Protein AF-A0A524FLG1-F1 (afdb_monomer_lite)

Radius of gyration: 17.22 Å; chains: 1; bounding box: 34×42×50 Å

Secondary structure (DSSP, 8-state):
--------HHHHHHHHHHHHH-TT-HHHHHHHHHHHHHH--EEEEE-TTT--EEEEESSS---TTHHHHHHHHHHHHT----EEEEEE-TTT--EEEEEEEE-TTTSSSEEEEEEEE---SSS----PPP-EEP--TTT------GGGS-HHHHHHHHHHHTT-HHHHHHHHHHHHTTSS--

Structure (mmCIF, N/CA/C/O backbone):
data_AF-A0A524FLG1-F1
#
_entry.id   AF-A0A524FLG1-F1
#
loop_
_atom_site.group_PDB
_atom_site.id
_atom_site.type_symbol
_atom_site.label_atom_id
_atom_site.label_alt_id
_atom_site.label_comp_id
_atom_site.label_asym_id
_atom_site.label_entity_id
_atom_site.label_seq_id
_atom_site.pdbx_PDB_ins_code
_atom_site.Cartn_x
_atom_site.Cartn_y
_atom_site.Cartn_z
_atom_site.occupancy
_atom_site.B_iso_or_equiv
_atom_site.auth_seq_id
_atom_site.auth_comp_id
_atom_site.auth_asym_id
_atom_site.auth_atom_id
_atom_site.pdbx_PDB_model_num
ATOM 1 N N . MET A 1 1 ? 17.303 -17.705 21.732 1.00 33.81 1 MET A N 1
ATOM 2 C CA . MET A 1 1 ? 16.965 -17.817 20.296 1.00 33.81 1 MET A CA 1
ATOM 3 C C . MET A 1 1 ? 15.452 -17.904 20.180 1.00 33.81 1 MET A C 1
ATOM 5 O O . MET A 1 1 ? 14.893 -18.941 20.501 1.00 33.81 1 MET A O 1
ATOM 9 N N . TRP A 1 2 ? 14.774 -16.808 19.840 1.00 35.16 2 TRP A N 1
ATOM 10 C CA . TRP A 1 2 ? 13.322 -16.822 19.649 1.00 35.16 2 TRP A CA 1
ATOM 11 C C . TRP A 1 2 ? 13.048 -17.358 18.246 1.00 35.16 2 TRP A C 1
ATOM 13 O O . TRP A 1 2 ? 13.397 -16.719 17.254 1.00 35.16 2 TRP A O 1
ATOM 23 N N . GLY A 1 3 ? 12.520 -18.580 18.163 1.00 37.06 3 GLY A N 1
ATOM 24 C CA . GLY A 1 3 ? 12.122 -19.178 16.895 1.00 37.06 3 GLY A CA 1
ATOM 25 C C . GLY A 1 3 ? 11.127 -18.258 16.196 1.00 37.06 3 GLY A C 1
ATOM 26 O O . GLY A 1 3 ? 10.153 -17.826 16.811 1.00 37.06 3 GLY A O 1
ATOM 27 N N . LYS A 1 4 ? 11.383 -17.941 14.922 1.00 42.09 4 LYS A N 1
ATOM 28 C CA . LYS A 1 4 ? 10.429 -17.253 14.048 1.00 42.09 4 LYS A CA 1
ATOM 29 C C . LYS A 1 4 ? 9.156 -18.100 13.995 1.00 42.09 4 LYS A C 1
ATOM 31 O O . LYS A 1 4 ? 9.077 -19.041 13.206 1.00 42.09 4 LYS A O 1
ATOM 36 N N . LYS A 1 5 ? 8.187 -17.817 14.870 1.00 46.94 5 LYS A N 1
ATOM 37 C CA . LYS A 1 5 ? 6.843 -18.388 14.786 1.00 46.94 5 LYS A CA 1
ATOM 38 C C . LYS A 1 5 ? 6.294 -17.909 13.448 1.00 46.94 5 LYS A C 1
ATOM 40 O O . LYS A 1 5 ? 6.032 -16.724 13.276 1.00 46.94 5 LYS A O 1
ATOM 45 N N . LYS A 1 6 ? 6.235 -18.816 12.474 1.00 55.03 6 LYS A N 1
ATOM 46 C CA . LYS A 1 6 ? 5.602 -18.567 11.182 1.00 55.03 6 LYS A CA 1
ATOM 47 C C . LYS A 1 6 ? 4.158 -18.191 11.502 1.00 55.03 6 LYS A C 1
ATOM 49 O O . LYS A 1 6 ? 3.434 -19.028 12.036 1.00 55.03 6 LYS A O 1
ATOM 54 N N . ILE A 1 7 ? 3.775 -16.939 11.268 1.00 62.88 7 ILE A N 1
ATOM 55 C CA . ILE A 1 7 ? 2.370 -16.546 11.335 1.00 62.88 7 ILE A CA 1
ATOM 56 C C . ILE A 1 7 ? 1.601 -17.481 10.390 1.00 62.88 7 ILE A C 1
ATOM 58 O O . ILE A 1 7 ? 1.980 -17.639 9.227 1.00 62.88 7 ILE A O 1
ATOM 62 N N . SER A 1 8 ? 0.600 -18.188 10.922 1.00 67.50 8 SER A N 1
ATOM 63 C CA . SER A 1 8 ? -0.254 -19.085 10.142 1.00 67.50 8 SER A CA 1
ATOM 64 C C . SER A 1 8 ? -1.305 -18.266 9.390 1.00 67.50 8 SER A C 1
ATOM 66 O O . SER A 1 8 ? -1.651 -17.155 9.796 1.00 67.50 8 SER A O 1
ATOM 68 N N . ASN A 1 9 ? -1.851 -18.826 8.306 1.00 76.94 9 ASN A N 1
ATOM 69 C CA . ASN A 1 9 ? -3.000 -18.233 7.610 1.00 76.94 9 ASN A CA 1
ATOM 70 C C . ASN A 1 9 ? -4.174 -17.949 8.573 1.00 76.94 9 ASN A C 1
ATOM 72 O O . ASN A 1 9 ? -4.907 -16.990 8.372 1.00 76.94 9 ASN A O 1
ATOM 76 N N . GLU A 1 10 ? -4.286 -18.700 9.674 1.00 80.88 10 GLU A N 1
ATOM 77 C CA . GLU A 1 10 ? -5.313 -18.506 10.707 1.00 80.88 10 GLU A CA 1
ATOM 78 C C . GLU A 1 10 ? -5.224 -17.138 11.400 1.00 80.88 10 GLU A C 1
ATOM 80 O O . GLU A 1 10 ? -6.251 -16.552 11.738 1.00 80.88 10 GLU A O 1
ATOM 85 N N . ALA A 1 11 ? -4.019 -16.595 11.605 1.00 83.31 11 ALA A N 1
ATOM 86 C CA . ALA A 1 11 ? -3.856 -15.269 12.203 1.00 83.31 11 ALA A CA 1
ATOM 87 C C . ALA A 1 11 ? -4.327 -14.166 11.246 1.00 83.31 11 ALA A C 1
ATOM 89 O O . ALA A 1 11 ? -5.021 -13.239 11.654 1.00 83.31 11 ALA A O 1
ATOM 90 N N . VAL A 1 12 ? -4.009 -14.303 9.956 1.00 88.00 12 VAL A N 1
ATOM 91 C CA . VAL A 1 12 ? -4.500 -13.403 8.904 1.00 88.00 12 VAL A CA 1
ATOM 92 C C . VAL A 1 12 ? -6.027 -13.453 8.826 1.00 88.00 12 VAL A C 1
ATOM 94 O O . VAL A 1 12 ? -6.675 -12.407 8.791 1.00 88.00 12 VAL A O 1
ATOM 97 N N . ASP A 1 13 ? -6.611 -14.649 8.866 1.00 88.19 13 ASP A N 1
ATOM 98 C CA . ASP A 1 13 ? -8.065 -14.823 8.849 1.00 88.19 13 ASP A CA 1
ATOM 99 C C . ASP A 1 13 ? -8.732 -14.256 10.109 1.00 88.19 13 ASP A C 1
ATOM 101 O O . ASP A 1 13 ? -9.811 -13.665 10.025 1.00 88.19 13 ASP A O 1
ATOM 105 N N . THR A 1 14 ? -8.063 -14.347 11.262 1.00 90.56 14 THR A N 1
ATOM 106 C CA . THR A 1 14 ? -8.522 -13.735 12.516 1.00 90.56 14 THR A CA 1
ATOM 107 C C . THR A 1 14 ? -8.576 -12.214 12.404 1.00 90.56 14 THR A C 1
ATOM 109 O O . THR A 1 14 ? -9.627 -11.632 12.669 1.00 90.56 14 THR A O 1
ATOM 112 N N . PHE A 1 15 ? -7.501 -11.561 11.949 1.00 92.31 15 PHE A N 1
ATOM 113 C CA . PHE A 1 15 ? -7.499 -10.101 11.792 1.00 92.31 15 PHE A CA 1
ATOM 114 C C . PHE A 1 15 ? -8.530 -9.638 10.759 1.00 92.31 15 PHE A C 1
ATOM 116 O O . PHE A 1 15 ? -9.234 -8.657 10.978 1.00 92.31 15 PHE A O 1
ATOM 123 N N . ARG A 1 16 ? -8.705 -10.379 9.658 1.00 89.19 16 ARG A N 1
ATOM 124 C CA . ARG A 1 16 ? -9.765 -10.091 8.677 1.00 89.19 16 ARG A CA 1
ATOM 125 C C . ARG A 1 16 ? -11.158 -10.186 9.284 1.00 89.19 16 ARG A C 1
ATOM 127 O O . ARG A 1 16 ? -12.011 -9.365 8.960 1.00 89.19 16 ARG A O 1
ATOM 134 N N . LYS A 1 17 ? -11.407 -11.191 10.126 1.00 89.38 17 LYS A N 1
ATOM 135 C CA . LYS A 1 17 ? -12.685 -11.336 10.826 1.00 89.38 17 LYS A CA 1
ATOM 136 C C . LYS A 1 17 ? -12.924 -10.154 11.765 1.00 89.38 17 LYS A C 1
ATOM 138 O O . LYS A 1 17 ? -13.994 -9.565 11.699 1.00 89.38 17 LYS A O 1
ATOM 143 N N . GLN A 1 18 ? -11.914 -9.758 12.538 1.00 91.06 18 GLN A N 1
ATOM 144 C CA . GLN A 1 18 ? -11.996 -8.597 13.428 1.00 91.06 18 GLN A CA 1
ATOM 145 C C . GLN A 1 18 ? -12.310 -7.304 12.665 1.00 91.06 18 GLN A C 1
ATOM 147 O O . GLN A 1 18 ? -13.202 -6.574 13.070 1.00 91.06 18 GLN A O 1
ATOM 152 N 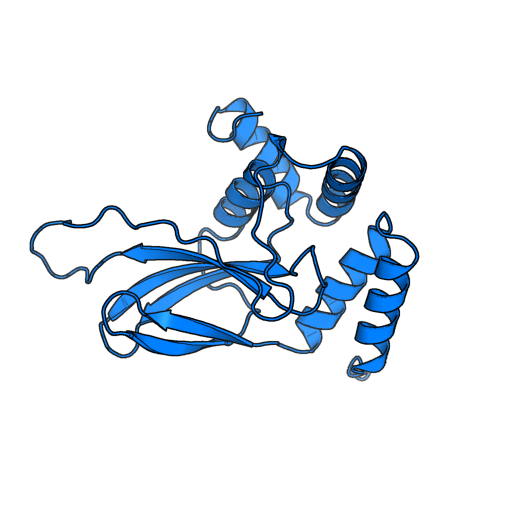N . ILE A 1 19 ? -11.663 -7.056 11.521 1.00 89.94 19 ILE A N 1
ATOM 153 C CA . ILE A 1 19 ? -11.942 -5.865 10.694 1.00 89.94 19 ILE A CA 1
ATOM 154 C C . ILE A 1 19 ? -13.356 -5.907 10.092 1.00 89.94 19 ILE A C 1
ATOM 156 O O . ILE A 1 19 ? -13.980 -4.871 9.903 1.00 89.94 19 ILE A O 1
ATOM 160 N N . LYS A 1 20 ? -13.886 -7.092 9.766 1.00 86.31 20 LYS A N 1
ATOM 161 C CA . LYS A 1 20 ? -15.273 -7.223 9.281 1.00 86.31 20 LYS A CA 1
ATOM 162 C C . LYS A 1 20 ? -16.305 -6.987 10.383 1.00 86.31 20 LYS A C 1
ATOM 164 O O . LYS A 1 20 ? -17.411 -6.556 10.082 1.00 86.31 20 LYS A O 1
ATOM 169 N N . GLU A 1 21 ? -15.968 -7.321 11.625 1.00 89.38 21 GLU A N 1
ATOM 170 C CA . GLU A 1 21 ? -16.819 -7.085 12.797 1.00 89.38 21 GLU A CA 1
ATOM 171 C C . GLU A 1 21 ? -16.741 -5.623 13.264 1.00 89.38 21 GLU A C 1
ATOM 173 O O . GLU A 1 21 ? -17.754 -5.058 13.669 1.00 89.38 21 GLU A O 1
ATOM 178 N N . ASP A 1 22 ? -15.567 -5.002 13.144 1.00 87.50 22 ASP A N 1
ATOM 179 C CA . ASP A 1 22 ? -15.316 -3.589 13.413 1.00 87.50 22 ASP A CA 1
ATOM 180 C C . ASP A 1 22 ? -14.453 -2.977 12.301 1.00 87.50 22 ASP A C 1
ATOM 182 O O . ASP A 1 22 ? -13.217 -2.998 12.334 1.00 87.50 22 ASP A O 1
ATOM 186 N N . GLU A 1 23 ? -15.123 -2.372 11.317 1.00 80.38 23 GLU A N 1
ATOM 187 C CA . GLU A 1 23 ? -14.464 -1.704 10.192 1.00 80.38 23 GLU A CA 1
ATOM 188 C C . GLU A 1 23 ? -13.601 -0.514 10.632 1.00 80.38 23 GLU A C 1
ATOM 190 O O . GLU A 1 23 ? -12.783 -0.036 9.848 1.00 80.38 23 GLU A O 1
ATOM 195 N N . THR A 1 24 ? -13.750 -0.018 11.861 1.00 81.62 24 THR A N 1
ATOM 196 C CA . THR A 1 24 ? -12.955 1.099 12.386 1.00 81.62 24 THR A CA 1
ATOM 197 C C . THR A 1 24 ? -11.695 0.648 13.121 1.00 81.62 24 THR A C 1
ATOM 199 O O . THR A 1 24 ? -10.877 1.489 13.479 1.00 81.62 24 THR A O 1
ATOM 202 N N . SER A 1 25 ? -11.480 -0.663 13.284 1.00 87.69 25 SER A N 1
ATOM 203 C CA . SER A 1 25 ? -10.337 -1.209 14.019 1.00 87.69 25 SER A CA 1
ATOM 204 C C . SER A 1 25 ? -8.999 -0.977 13.301 1.00 87.69 25 SER A C 1
ATOM 206 O O . SER A 1 25 ? -8.540 -1.793 12.493 1.00 87.69 25 SER A O 1
ATOM 208 N N . THR A 1 26 ? -8.339 0.135 13.630 1.00 90.62 26 THR A N 1
ATOM 209 C CA . THR A 1 26 ? -7.011 0.503 13.114 1.00 90.62 26 THR A CA 1
ATOM 210 C C . THR A 1 26 ? -5.944 -0.531 13.481 1.00 90.62 26 THR A C 1
ATOM 212 O O . THR A 1 26 ? -5.178 -0.961 12.617 1.00 90.62 26 THR A O 1
ATOM 215 N N . GLU A 1 27 ? -5.938 -1.002 14.731 1.00 91.00 27 GLU A N 1
ATOM 216 C CA . GLU A 1 27 ? -4.961 -1.986 15.215 1.00 91.00 27 GLU A CA 1
ATOM 217 C C . GLU A 1 27 ? -5.067 -3.312 14.448 1.00 91.00 27 GLU A C 1
ATOM 219 O O . GLU A 1 27 ? -4.060 -3.848 13.989 1.00 91.00 27 GLU A O 1
ATOM 224 N N . SER A 1 28 ? -6.283 -3.822 14.225 1.00 91.50 28 SER A N 1
ATOM 225 C CA . SER A 1 28 ? -6.478 -5.069 13.471 1.00 91.50 28 SER A CA 1
ATOM 226 C C . SER A 1 28 ? -5.982 -4.940 12.029 1.00 91.50 28 SER A C 1
ATOM 228 O O . SER A 1 28 ? -5.383 -5.872 11.490 1.00 91.50 28 SER A O 1
ATOM 230 N N . LEU A 1 29 ? -6.178 -3.774 11.402 1.00 91.12 29 LEU A N 1
ATOM 231 C CA . LEU A 1 29 ? -5.671 -3.494 10.059 1.00 91.12 29 LEU A CA 1
ATOM 232 C C . LEU A 1 29 ? -4.139 -3.398 10.026 1.00 91.12 29 LEU A C 1
ATOM 234 O O . LEU A 1 29 ? -3.515 -3.943 9.110 1.00 91.12 29 LEU A O 1
ATOM 238 N N . PHE A 1 30 ? -3.524 -2.759 11.023 1.00 92.31 30 PHE A N 1
ATOM 239 C CA . PHE A 1 30 ? -2.069 -2.706 11.167 1.00 92.31 30 PHE A CA 1
ATOM 240 C C . PHE A 1 30 ? -1.469 -4.109 11.352 1.00 92.31 30 PHE A C 1
ATOM 242 O O . PHE A 1 30 ? -0.547 -4.500 10.627 1.00 92.31 30 PHE A O 1
ATOM 249 N N . GLN A 1 31 ? -2.041 -4.911 12.253 1.00 92.12 31 GLN A N 1
ATOM 250 C CA . GLN A 1 31 ? -1.613 -6.290 12.486 1.00 92.12 31 GLN A CA 1
ATOM 251 C C . GLN A 1 31 ? -1.812 -7.169 11.250 1.00 92.12 31 GLN A C 1
ATOM 253 O O . GLN A 1 31 ? -0.937 -7.972 10.922 1.00 92.12 31 GLN A O 1
ATOM 258 N N . LEU A 1 32 ? -2.904 -6.979 10.503 1.00 91.94 32 LEU A N 1
ATOM 259 C CA . LEU A 1 32 ? -3.114 -7.662 9.231 1.00 91.94 32 LEU A CA 1
ATOM 260 C C . LEU A 1 32 ? -2.020 -7.312 8.216 1.00 91.94 32 LEU A C 1
ATOM 262 O O . LEU A 1 32 ? -1.433 -8.220 7.630 1.00 91.94 32 LEU A O 1
ATOM 266 N N . LYS A 1 33 ? -1.705 -6.025 8.022 1.00 89.94 33 LYS A N 1
ATOM 267 C CA . LYS A 1 33 ? -0.614 -5.592 7.130 1.00 89.94 33 LYS A CA 1
ATOM 268 C C . LYS A 1 33 ? 0.717 -6.229 7.549 1.00 89.94 33 LYS A C 1
ATOM 270 O O . LYS A 1 33 ? 1.388 -6.847 6.723 1.00 89.94 33 LYS A O 1
ATOM 275 N N . SER A 1 34 ? 1.043 -6.192 8.841 1.00 89.00 34 SER A N 1
ATOM 276 C CA . SER A 1 34 ? 2.242 -6.831 9.406 1.00 89.00 34 SER A CA 1
ATOM 277 C C . SER A 1 34 ? 2.278 -8.349 9.171 1.00 89.00 34 SER A C 1
ATOM 279 O O . SER A 1 34 ? 3.291 -8.899 8.732 1.00 89.00 34 SER A O 1
ATOM 281 N N . ALA A 1 35 ? 1.159 -9.046 9.380 1.00 89.81 35 ALA A N 1
ATOM 282 C CA . ALA A 1 35 ? 1.037 -10.476 9.117 1.00 89.81 35 ALA A CA 1
ATOM 283 C C . ALA A 1 35 ? 1.220 -10.799 7.625 1.00 89.81 35 ALA A C 1
ATOM 285 O O . ALA A 1 35 ? 1.960 -11.723 7.272 1.00 89.81 35 ALA A O 1
ATOM 286 N N . MET A 1 36 ? 0.622 -10.000 6.738 1.00 88.94 36 MET A N 1
ATOM 287 C CA . MET A 1 36 ? 0.777 -10.152 5.291 1.00 88.94 36 MET A CA 1
ATOM 288 C C . MET A 1 36 ? 2.231 -9.940 4.846 1.00 88.94 36 MET A C 1
ATOM 290 O O . MET A 1 36 ? 2.697 -10.682 3.984 1.00 88.94 36 MET A O 1
ATOM 294 N N . HIS A 1 37 ? 2.995 -9.026 5.460 1.00 87.69 37 HIS A N 1
ATOM 295 C CA . HIS A 1 37 ? 4.437 -8.903 5.188 1.00 87.69 37 HIS A CA 1
ATOM 296 C C . HIS A 1 37 ? 5.180 -10.222 5.435 1.00 87.69 37 HIS A C 1
ATOM 298 O O . HIS A 1 37 ? 6.041 -10.611 4.648 1.00 87.69 37 HIS A O 1
ATOM 304 N N . GLN A 1 38 ? 4.831 -10.948 6.499 1.00 86.25 38 GLN A N 1
ATOM 305 C CA . GLN A 1 38 ? 5.497 -12.208 6.839 1.00 86.25 38 GLN A CA 1
ATOM 306 C C . GLN A 1 38 ? 5.151 -13.348 5.875 1.00 86.25 38 GLN A C 1
ATOM 308 O O . GLN A 1 38 ? 5.978 -14.239 5.656 1.00 86.25 38 GLN A O 1
ATOM 313 N N . LEU A 1 39 ? 3.963 -13.307 5.264 1.00 85.62 39 LEU A N 1
ATOM 314 C CA . LEU A 1 39 ? 3.544 -14.273 4.246 1.00 85.62 39 LEU A CA 1
ATOM 315 C C . LEU A 1 39 ? 4.188 -14.032 2.870 1.00 85.62 39 LEU A C 1
ATOM 317 O O . LEU A 1 39 ? 4.103 -14.911 2.014 1.00 85.62 39 LEU A O 1
ATOM 321 N N . ASN A 1 40 ? 4.860 -12.892 2.658 1.00 83.56 40 ASN A N 1
ATOM 322 C CA . ASN A 1 40 ? 5.515 -12.513 1.397 1.00 83.56 40 ASN A CA 1
ATOM 323 C C . ASN A 1 40 ? 4.630 -12.730 0.147 1.00 83.56 40 ASN A C 1
ATOM 325 O O . ASN A 1 40 ? 5.022 -13.450 -0.779 1.00 83.56 40 ASN A O 1
ATOM 329 N N . PRO A 1 41 ? 3.426 -12.129 0.097 1.00 88.50 41 PRO A N 1
ATOM 330 C CA . PRO A 1 41 ? 2.524 -12.271 -1.034 1.00 88.50 41 PRO A CA 1
ATOM 331 C C . PRO A 1 41 ? 3.162 -11.735 -2.316 1.00 88.50 41 PRO A C 1
ATOM 333 O O . PRO A 1 41 ? 4.064 -10.895 -2.296 1.00 88.50 41 PRO A O 1
ATOM 336 N N . THR A 1 42 ? 2.656 -12.205 -3.455 1.00 88.81 42 THR A N 1
ATOM 337 C CA . THR A 1 42 ? 3.049 -11.702 -4.776 1.00 88.81 42 THR A CA 1
ATOM 338 C C . THR A 1 42 ? 1.859 -11.057 -5.462 1.00 88.81 42 THR A C 1
ATOM 340 O O . THR A 1 42 ? 0.730 -11.517 -5.313 1.00 88.81 42 THR A O 1
ATOM 343 N N . TYR A 1 43 ? 2.121 -10.014 -6.238 1.00 84.94 43 TYR A N 1
ATOM 344 C CA . TYR A 1 43 ? 1.153 -9.391 -7.128 1.00 84.94 43 TYR A CA 1
ATOM 345 C C . TYR A 1 43 ? 1.522 -9.707 -8.581 1.00 84.94 43 TYR A C 1
ATOM 347 O O . TYR A 1 43 ? 2.705 -9.757 -8.939 1.00 84.94 43 TYR A O 1
ATOM 355 N N . THR A 1 44 ? 0.511 -9.945 -9.417 1.00 84.75 44 THR A N 1
ATOM 356 C CA . THR A 1 44 ? 0.692 -10.207 -10.849 1.00 84.75 44 THR A CA 1
ATOM 357 C C . THR A 1 44 ? 0.330 -8.960 -11.637 1.00 84.75 44 THR A C 1
ATOM 359 O O . THR A 1 44 ? -0.768 -8.438 -11.513 1.00 84.75 44 THR A O 1
ATOM 362 N N . TRP A 1 45 ? 1.233 -8.514 -12.503 1.00 83.50 45 TRP A N 1
ATOM 363 C CA . TRP A 1 45 ? 1.004 -7.378 -13.385 1.00 83.50 45 TRP A CA 1
ATOM 364 C C . TRP A 1 45 ? 1.180 -7.765 -14.848 1.00 83.50 45 TRP A C 1
ATOM 366 O O . TRP A 1 45 ? 2.134 -8.463 -15.197 1.00 83.50 45 TRP A O 1
ATOM 376 N N . LYS A 1 46 ? 0.302 -7.257 -15.717 1.00 84.06 46 LYS A N 1
ATOM 377 C CA . LYS A 1 46 ? 0.404 -7.402 -17.171 1.00 84.06 46 LYS A CA 1
ATOM 378 C C . LYS A 1 46 ? 1.028 -6.157 -17.790 1.00 84.06 46 LYS A C 1
ATOM 380 O O . LYS A 1 46 ? 0.509 -5.060 -17.625 1.00 84.06 46 LYS A O 1
ATOM 385 N N . CYS A 1 47 ? 2.111 -6.337 -18.544 1.00 82.31 47 CYS A N 1
ATOM 386 C CA . CYS A 1 47 ? 2.814 -5.219 -19.154 1.00 82.31 47 CYS A CA 1
ATOM 387 C C . CYS A 1 47 ? 2.010 -4.506 -20.230 1.00 82.31 47 CYS A C 1
ATOM 389 O O . CYS A 1 47 ? 1.659 -5.117 -21.231 1.00 82.31 47 CYS A O 1
ATOM 391 N N . ASP A 1 48 ? 1.825 -3.198 -20.088 1.00 79.31 48 ASP A N 1
ATOM 392 C CA . ASP A 1 48 ? 1.086 -2.400 -21.069 1.00 79.31 48 ASP A CA 1
ATOM 393 C C . ASP A 1 48 ? 1.749 -2.371 -22.450 1.00 79.31 48 ASP A C 1
ATOM 395 O O . ASP A 1 48 ? 1.063 -2.376 -23.467 1.00 79.31 48 ASP A O 1
ATOM 399 N N . ASN A 1 49 ? 3.082 -2.431 -22.502 1.00 81.50 49 ASN A N 1
ATOM 400 C CA . ASN A 1 49 ? 3.816 -2.324 -23.763 1.00 81.50 49 ASN A CA 1
ATOM 401 C C . ASN A 1 49 ? 3.898 -3.646 -24.536 1.00 81.50 49 ASN A C 1
ATOM 403 O O . ASN A 1 49 ? 3.949 -3.639 -25.760 1.00 81.50 49 ASN A O 1
ATOM 407 N N . CYS A 1 50 ? 3.974 -4.789 -23.849 1.00 84.50 50 CYS A N 1
ATOM 408 C CA . CYS A 1 50 ? 4.202 -6.085 -24.507 1.00 84.50 50 CYS A CA 1
ATOM 409 C C . CYS A 1 50 ? 3.256 -7.201 -24.065 1.00 84.50 50 CYS A C 1
ATOM 411 O O . CYS A 1 50 ? 3.440 -8.356 -24.456 1.00 84.50 50 CYS A O 1
ATOM 413 N N . SER A 1 51 ? 2.261 -6.869 -23.241 1.00 86.50 51 SER A N 1
ATOM 414 C CA . SER A 1 51 ? 1.241 -7.768 -22.695 1.00 86.50 51 SER A CA 1
ATOM 415 C C . SER A 1 51 ? 1.758 -8.956 -21.879 1.00 86.50 51 SER A C 1
ATOM 417 O O . SER A 1 51 ? 0.970 -9.821 -21.505 1.00 86.50 51 SER A O 1
ATOM 419 N N . THR A 1 52 ? 3.053 -9.015 -21.560 1.00 88.94 52 THR A N 1
ATOM 420 C CA . THR A 1 52 ? 3.615 -10.091 -20.737 1.00 88.94 52 THR A CA 1
ATOM 421 C C . THR A 1 52 ? 3.274 -9.898 -19.268 1.00 88.94 52 THR A C 1
ATOM 423 O O . THR A 1 52 ? 3.556 -8.844 -18.695 1.00 88.94 52 THR A O 1
ATOM 426 N N . SER A 1 53 ? 2.706 -10.941 -18.665 1.00 89.81 53 SER A N 1
ATOM 427 C CA . SER A 1 53 ? 2.441 -11.004 -17.231 1.00 89.81 53 SER A CA 1
ATOM 428 C C . SER A 1 53 ? 3.702 -11.344 -16.446 1.00 89.81 53 SER A C 1
ATOM 430 O O . SER A 1 53 ? 4.489 -12.201 -16.849 1.00 89.81 53 SER A O 1
ATOM 432 N N . GLN A 1 54 ? 3.896 -10.673 -15.318 1.00 86.88 54 GLN A N 1
ATOM 433 C CA . GLN A 1 54 ? 5.028 -10.867 -14.420 1.00 86.88 54 GLN A CA 1
ATOM 434 C C . GLN A 1 54 ? 4.540 -10.835 -12.975 1.00 86.88 54 GLN A C 1
ATOM 436 O O . GLN A 1 54 ? 3.648 -10.058 -12.638 1.00 86.88 54 GLN A O 1
ATOM 441 N N . LYS A 1 55 ? 5.131 -11.684 -12.133 1.00 88.75 55 LYS A N 1
ATOM 442 C CA . LYS A 1 55 ? 4.873 -11.709 -10.694 1.00 88.75 55 LYS A CA 1
ATOM 443 C C . LYS A 1 55 ? 6.005 -11.020 -9.959 1.00 88.75 55 LYS A C 1
ATOM 445 O O . LYS A 1 55 ? 7.174 -11.297 -10.238 1.00 88.75 55 LYS A O 1
ATOM 450 N N . TYR A 1 56 ? 5.642 -10.176 -9.009 1.00 86.12 56 TYR A N 1
ATOM 451 C CA . TYR A 1 56 ? 6.578 -9.488 -8.136 1.00 86.12 56 TYR A CA 1
ATOM 452 C C . TYR A 1 56 ? 6.163 -9.717 -6.688 1.00 86.12 56 TYR A C 1
ATOM 454 O O . TYR A 1 56 ? 4.962 -9.748 -6.409 1.00 86.12 56 TYR A O 1
ATOM 462 N N . PRO A 1 57 ? 7.117 -9.891 -5.762 1.00 89.50 57 PRO A N 1
ATOM 463 C CA . PRO A 1 57 ? 6.771 -9.901 -4.354 1.00 89.50 57 PRO A CA 1
ATOM 464 C C . PRO A 1 57 ? 6.240 -8.517 -3.973 1.00 89.50 57 PRO A C 1
ATOM 466 O O . PRO A 1 57 ? 6.708 -7.501 -4.483 1.00 89.50 57 PRO A O 1
ATOM 469 N N . VAL A 1 58 ? 5.223 -8.460 -3.123 1.00 89.06 58 VAL A N 1
ATOM 470 C CA . VAL A 1 58 ? 4.668 -7.177 -2.672 1.00 89.06 58 VAL A CA 1
ATOM 471 C C . VAL A 1 58 ? 5.698 -6.466 -1.800 1.00 89.06 58 VAL A C 1
ATOM 473 O O . VAL A 1 58 ? 5.963 -5.285 -1.995 1.00 89.06 58 VAL A O 1
ATOM 476 N N . PHE A 1 59 ? 6.365 -7.221 -0.930 1.00 87.81 59 PHE A N 1
ATOM 477 C CA . PHE A 1 59 ? 7.440 -6.763 -0.052 1.00 87.81 59 PHE A CA 1
ATOM 478 C C . PHE A 1 59 ? 8.748 -7.442 -0.457 1.00 87.81 59 PHE A C 1
ATOM 480 O O . PHE A 1 59 ? 8.716 -8.638 -0.743 1.00 87.81 59 PHE A O 1
ATOM 487 N N . PRO A 1 60 ? 9.906 -6.761 -0.495 1.00 87.25 60 PRO A N 1
ATOM 488 C CA . PRO A 1 60 ? 10.199 -5.385 -0.083 1.00 87.25 60 PRO A CA 1
ATOM 489 C C . PRO A 1 60 ? 10.065 -4.356 -1.220 1.00 87.25 60 PRO A C 1
ATOM 491 O O . PRO A 1 60 ? 9.985 -4.714 -2.401 1.00 87.25 60 PRO A O 1
ATOM 494 N N . SER A 1 61 ? 10.097 -3.079 -0.842 1.00 88.69 61 SER A N 1
ATOM 495 C CA . SER A 1 61 ? 10.223 -1.944 -1.758 1.00 88.69 61 SER A CA 1
ATOM 496 C C . SER A 1 61 ? 11.596 -1.896 -2.434 1.00 88.69 61 SER A C 1
ATOM 498 O O . SER A 1 61 ? 12.588 -2.380 -1.891 1.00 88.69 61 SER A O 1
ATOM 500 N N . THR A 1 62 ? 11.650 -1.319 -3.635 1.00 87.81 62 THR A N 1
ATOM 501 C CA . THR A 1 62 ? 12.887 -1.208 -4.437 1.00 87.81 62 THR A CA 1
ATOM 502 C C . THR A 1 62 ? 13.184 0.214 -4.912 1.00 87.81 62 THR A C 1
ATOM 504 O O . THR A 1 62 ? 14.210 0.443 -5.549 1.00 87.81 62 THR A O 1
ATOM 507 N N . SER A 1 63 ? 12.302 1.173 -4.620 1.00 85.81 63 SER A N 1
ATOM 508 C CA . SER A 1 63 ? 12.468 2.569 -5.028 1.00 85.81 63 SER A CA 1
ATOM 509 C C . SER A 1 63 ? 13.363 3.329 -4.048 1.00 85.81 63 SER A C 1
ATOM 511 O O . SER A 1 63 ? 13.111 3.318 -2.846 1.00 85.81 63 SER A O 1
ATOM 513 N N . GLY A 1 64 ? 14.346 4.075 -4.562 1.00 85.75 64 GLY A N 1
ATOM 514 C CA . GLY A 1 64 ? 15.098 5.050 -3.756 1.00 85.75 64 GLY A CA 1
ATOM 515 C C . GLY A 1 64 ? 14.255 6.253 -3.303 1.00 85.75 64 GLY A C 1
ATOM 516 O O . GLY A 1 64 ? 14.686 7.020 -2.451 1.00 85.75 64 GLY A O 1
ATOM 517 N N . MET A 1 65 ? 13.047 6.400 -3.855 1.00 86.69 65 MET A N 1
ATOM 518 C CA . MET A 1 65 ? 12.073 7.450 -3.546 1.00 86.69 65 MET A CA 1
ATOM 519 C C . MET A 1 65 ? 10.842 6.883 -2.820 1.00 86.69 65 MET A C 1
ATOM 521 O O . MET A 1 65 ? 9.769 7.486 -2.858 1.00 86.69 65 MET A O 1
ATOM 525 N N . GLU A 1 66 ? 10.965 5.715 -2.177 1.00 91.00 66 GLU A N 1
ATOM 526 C CA . GLU A 1 66 ? 9.846 5.011 -1.541 1.00 91.00 66 GLU A CA 1
ATOM 527 C C . GLU A 1 66 ? 9.045 5.915 -0.601 1.00 91.00 66 GLU A C 1
ATOM 529 O O . GLU A 1 66 ? 7.836 6.034 -0.780 1.00 91.00 66 GLU A O 1
ATOM 534 N N . THR A 1 67 ? 9.694 6.568 0.367 1.00 91.38 67 THR A N 1
ATOM 535 C CA . THR A 1 67 ? 9.008 7.411 1.359 1.00 91.38 67 THR A CA 1
ATOM 536 C C . THR A 1 67 ? 8.234 8.544 0.694 1.00 91.38 67 THR A C 1
ATOM 538 O O . THR A 1 67 ? 7.100 8.820 1.075 1.00 91.38 67 THR A O 1
ATOM 541 N N . PHE A 1 68 ? 8.802 9.152 -0.352 1.00 91.94 68 PHE A N 1
ATOM 542 C CA . PHE A 1 68 ? 8.130 10.196 -1.121 1.00 91.94 68 PHE A CA 1
ATOM 543 C C . PHE A 1 68 ? 6.888 9.663 -1.839 1.00 91.94 68 PHE A C 1
ATOM 545 O O . PHE A 1 68 ? 5.811 10.240 -1.704 1.00 91.94 68 PHE A O 1
ATOM 552 N N . TYR A 1 69 ? 7.000 8.544 -2.560 1.00 91.19 69 TYR A N 1
ATOM 553 C CA . TYR A 1 69 ? 5.848 7.940 -3.234 1.00 91.19 69 TYR A CA 1
ATOM 554 C C . TYR A 1 69 ? 4.785 7.462 -2.245 1.00 91.19 69 TYR A C 1
ATOM 556 O O . TYR A 1 69 ? 3.597 7.653 -2.502 1.00 91.19 69 TYR A O 1
ATOM 564 N N . LYS A 1 70 ? 5.198 6.887 -1.108 1.00 93.06 70 LYS A N 1
ATOM 565 C CA . LYS A 1 70 ? 4.300 6.520 -0.013 1.00 93.06 70 LYS A CA 1
ATOM 566 C C . LYS A 1 70 ? 3.543 7.739 0.479 1.00 93.06 70 LYS A C 1
ATOM 568 O O . LYS A 1 70 ? 2.322 7.697 0.457 1.00 93.06 70 LYS A O 1
ATOM 573 N N . ALA A 1 71 ? 4.228 8.818 0.847 1.00 93.25 71 ALA A N 1
ATOM 574 C CA . ALA A 1 71 ? 3.594 10.035 1.345 1.00 93.25 71 ALA A CA 1
ATOM 575 C C . ALA A 1 71 ? 2.652 10.655 0.308 1.00 93.25 71 ALA A C 1
ATOM 577 O O . ALA A 1 71 ? 1.479 10.873 0.598 1.00 93.25 71 ALA A O 1
ATOM 578 N N . LEU A 1 72 ? 3.123 10.852 -0.925 1.00 91.88 72 LEU A N 1
ATOM 579 C CA . LEU A 1 72 ? 2.324 11.453 -1.990 1.00 91.88 72 LEU A CA 1
ATOM 580 C C . LEU A 1 72 ? 1.022 10.677 -2.230 1.00 91.88 72 LEU A C 1
ATOM 582 O O . LEU A 1 72 ? -0.056 11.268 -2.281 1.00 91.88 72 LEU A O 1
ATOM 586 N N . GLN A 1 73 ? 1.106 9.353 -2.357 1.00 91.06 73 GLN A N 1
ATOM 587 C CA . GLN A 1 73 ? -0.067 8.519 -2.621 1.00 91.06 73 GLN A CA 1
ATOM 588 C C . GLN A 1 73 ? -0.951 8.376 -1.382 1.00 91.06 73 GLN A C 1
ATOM 590 O O . GLN A 1 73 ? -2.165 8.515 -1.482 1.00 91.06 73 GLN A O 1
ATOM 595 N N . THR A 1 74 ? -0.352 8.182 -0.210 1.00 92.25 74 THR A N 1
ATOM 596 C CA . THR A 1 74 ? -1.085 8.039 1.052 1.00 92.25 74 THR A CA 1
ATOM 597 C C . THR A 1 74 ? -1.896 9.295 1.357 1.00 92.25 74 THR A C 1
ATOM 599 O O . THR A 1 74 ? -3.093 9.190 1.612 1.00 92.25 74 THR A O 1
ATOM 602 N N . GLY A 1 75 ? -1.304 10.484 1.208 1.00 91.06 75 GLY A N 1
ATOM 603 C CA . GLY A 1 75 ? -2.016 11.746 1.405 1.00 91.06 75 GLY A CA 1
ATOM 604 C C . GLY A 1 75 ? -3.068 12.044 0.331 1.00 91.06 75 GLY A C 1
ATOM 605 O O . GLY A 1 75 ? -4.134 12.555 0.659 1.00 91.06 75 GLY A O 1
ATOM 606 N N . THR A 1 76 ? -2.821 11.673 -0.931 1.00 90.75 76 THR A N 1
ATOM 607 C CA . THR A 1 76 ? -3.780 11.905 -2.033 1.00 90.75 76 THR A CA 1
ATOM 608 C C . THR A 1 76 ? -5.001 10.980 -1.956 1.00 90.75 76 THR A C 1
ATOM 610 O O . THR A 1 76 ? -6.130 11.391 -2.239 1.00 90.75 76 THR A O 1
ATOM 613 N N . TRP A 1 77 ? -4.791 9.713 -1.596 1.00 89.69 77 TRP A N 1
ATOM 614 C CA . TRP A 1 77 ? -5.826 8.676 -1.650 1.00 89.69 77 TRP A CA 1
ATOM 615 C C . TRP A 1 77 ? -6.414 8.328 -0.286 1.00 89.69 77 TRP A C 1
ATOM 617 O O . TRP A 1 77 ? -7.442 7.664 -0.229 1.00 89.69 77 TRP A O 1
ATOM 627 N N . GLY A 1 78 ? -5.810 8.768 0.819 1.00 88.75 78 GLY A N 1
ATOM 628 C CA . GLY A 1 78 ? -6.255 8.359 2.149 1.00 88.75 78 GLY A CA 1
ATOM 629 C C . GLY A 1 78 ? -6.106 6.847 2.355 1.00 88.75 78 GLY A C 1
ATOM 630 O O . GLY A 1 78 ? -7.001 6.213 2.908 1.00 88.75 78 GLY A O 1
ATOM 631 N N . GLU A 1 79 ? -5.031 6.253 1.827 1.00 87.81 79 GLU A N 1
ATOM 632 C CA . GLU A 1 79 ? -4.715 4.820 1.913 1.00 87.81 79 GLU A CA 1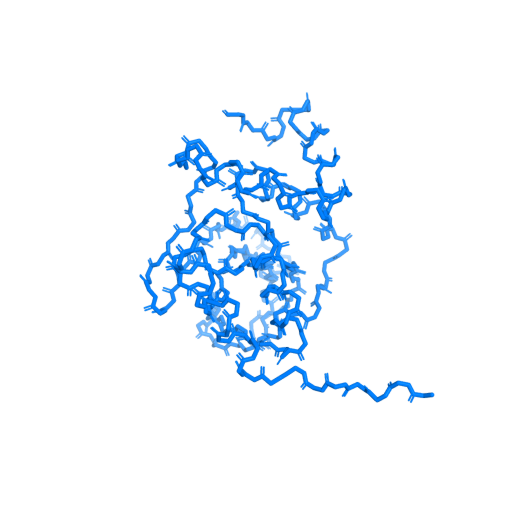
ATOM 633 C C . GLU A 1 79 ? -3.243 4.655 2.270 1.00 87.81 79 GLU A C 1
ATOM 635 O O . GLU A 1 79 ? -2.381 5.093 1.513 1.00 87.81 79 GLU A O 1
ATOM 640 N N . VAL A 1 80 ? -2.928 4.006 3.391 1.00 89.56 80 VAL A N 1
ATOM 641 C CA . VAL A 1 80 ? -1.525 3.792 3.769 1.00 89.56 80 VAL A CA 1
ATOM 642 C C . VAL A 1 80 ? -0.878 2.781 2.831 1.00 89.56 80 VAL A C 1
ATOM 644 O O . VAL A 1 80 ? -1.189 1.587 2.873 1.00 89.56 80 VAL A O 1
ATOM 647 N N . VAL A 1 81 ? 0.039 3.279 2.002 1.00 91.56 81 VAL A N 1
ATOM 648 C CA . VAL A 1 81 ? 0.810 2.480 1.049 1.00 91.56 81 VAL A CA 1
ATOM 649 C C . VAL A 1 81 ? 1.758 1.536 1.776 1.00 91.56 81 VAL A C 1
ATOM 651 O O . VAL A 1 81 ? 2.603 1.960 2.565 1.00 91.56 81 VAL A O 1
ATOM 654 N N . ASP A 1 82 ? 1.694 0.256 1.424 1.00 91.75 82 ASP A N 1
ATOM 655 C CA . ASP A 1 82 ? 2.525 -0.770 2.041 1.00 91.75 82 ASP A CA 1
ATOM 656 C C . ASP A 1 82 ? 3.922 -0.832 1.399 1.00 91.75 82 ASP A C 1
ATOM 658 O O . ASP A 1 82 ? 4.936 -0.892 2.103 1.00 91.75 82 ASP A O 1
ATOM 662 N N . SER A 1 83 ? 4.013 -0.757 0.066 1.00 92.25 83 SER A N 1
ATOM 663 C CA . SER A 1 83 ? 5.300 -0.808 -0.640 1.00 92.25 83 SER A CA 1
ATOM 664 C C . SER A 1 83 ? 5.312 -0.072 -1.977 1.00 92.25 83 SER A C 1
ATOM 666 O O . SER A 1 83 ? 4.281 0.162 -2.610 1.00 92.25 83 SER A O 1
ATOM 668 N N . VAL A 1 84 ? 6.518 0.292 -2.418 1.00 92.62 84 VAL A N 1
ATOM 669 C CA . VAL A 1 84 ? 6.760 0.936 -3.713 1.00 92.62 84 VAL A CA 1
ATOM 670 C C . VAL A 1 84 ? 7.857 0.188 -4.451 1.00 92.62 84 VAL A C 1
ATOM 672 O O . VAL A 1 84 ? 8.977 0.023 -3.960 1.00 92.62 84 VAL A O 1
ATOM 675 N N . ARG A 1 85 ? 7.541 -0.259 -5.661 1.00 90.38 85 ARG A N 1
ATOM 676 C CA . ARG A 1 85 ? 8.450 -1.028 -6.505 1.00 90.38 85 ARG A CA 1
ATOM 677 C C . ARG A 1 85 ? 8.768 -0.289 -7.780 1.00 90.38 85 ARG A C 1
ATOM 679 O O . ARG A 1 85 ? 7.863 0.116 -8.498 1.00 90.38 85 ARG A O 1
ATOM 686 N N . GLU A 1 86 ? 10.047 -0.223 -8.094 1.00 90.06 86 GLU A N 1
ATOM 687 C CA . GLU A 1 86 ? 10.568 0.174 -9.392 1.00 90.06 86 GLU A CA 1
ATOM 688 C C . GLU A 1 86 ? 11.251 -1.025 -10.042 1.00 90.06 86 GLU A C 1
ATOM 690 O O . GLU A 1 86 ? 12.173 -1.613 -9.479 1.00 90.06 86 GLU A O 1
ATOM 695 N N . GLU A 1 87 ? 10.766 -1.419 -11.215 1.00 88.31 87 GLU A N 1
ATOM 696 C CA . GLU A 1 87 ? 11.180 -2.634 -11.916 1.00 88.31 87 GLU A CA 1
ATOM 697 C C . GLU A 1 87 ? 11.159 -2.416 -13.431 1.00 88.31 87 GLU A C 1
ATOM 699 O O . GLU A 1 87 ? 10.418 -1.581 -13.950 1.00 88.31 87 GLU A O 1
ATOM 704 N N . LYS A 1 88 ? 11.924 -3.221 -14.173 1.00 88.56 88 LYS A N 1
ATOM 705 C CA . LYS A 1 88 ? 11.838 -3.261 -15.640 1.00 88.56 88 LYS A CA 1
ATOM 706 C C . LYS A 1 88 ? 11.029 -4.464 -16.097 1.00 88.56 88 LYS A C 1
ATOM 708 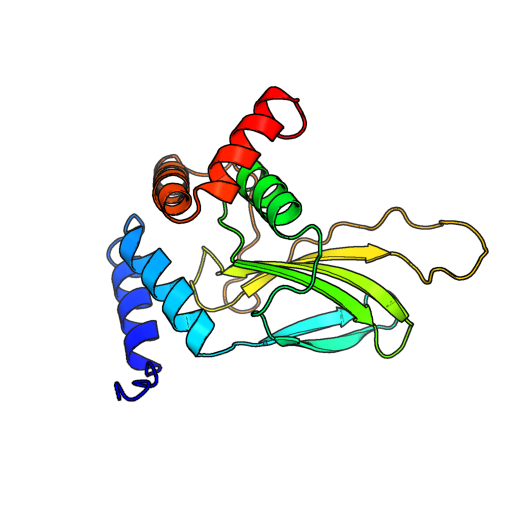O O . LYS A 1 88 ? 11.168 -5.567 -15.568 1.00 88.56 88 LYS A O 1
ATOM 713 N N . CYS A 1 89 ? 10.218 -4.287 -17.137 1.00 86.88 89 CYS A N 1
ATOM 714 C CA . CYS A 1 89 ? 9.593 -5.416 -17.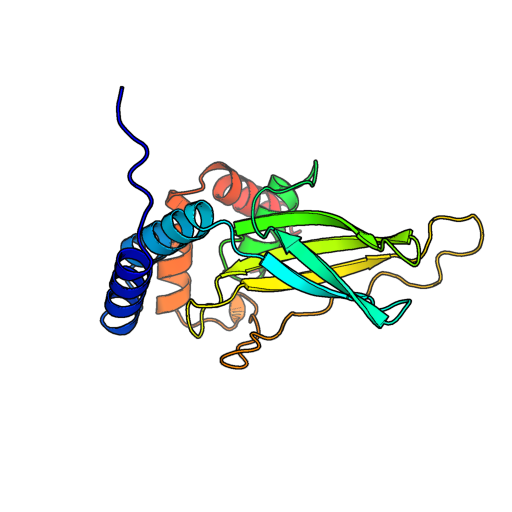807 1.00 86.88 89 CYS A CA 1
ATOM 715 C C . CYS A 1 89 ? 10.677 -6.330 -18.382 1.00 86.88 89 CYS A C 1
ATOM 717 O O . CYS A 1 89 ? 11.432 -5.910 -19.260 1.00 86.88 89 CYS A O 1
ATOM 719 N N . LYS A 1 90 ? 10.713 -7.594 -17.953 1.00 88.50 90 LYS A N 1
ATOM 720 C CA . LYS A 1 90 ? 11.724 -8.569 -18.387 1.00 88.50 90 LYS A CA 1
ATOM 721 C C . LYS A 1 90 ? 11.728 -8.807 -19.899 1.00 88.50 90 LYS A C 1
ATOM 723 O O . LYS A 1 90 ?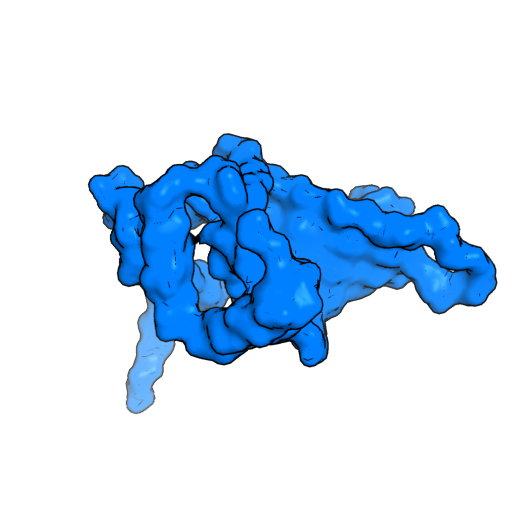 12.770 -9.126 -20.454 1.00 88.50 90 LYS A O 1
ATOM 728 N N . LYS A 1 91 ? 10.583 -8.635 -20.575 1.00 89.38 91 LYS A N 1
ATOM 729 C CA . LYS A 1 91 ? 10.470 -8.827 -22.030 1.00 89.38 91 LYS A CA 1
ATOM 730 C C . LYS A 1 91 ? 10.818 -7.569 -22.821 1.00 89.38 91 LYS A C 1
ATOM 732 O O . LYS A 1 91 ? 11.633 -7.620 -23.734 1.00 89.38 91 LYS A O 1
ATOM 737 N N . CYS A 1 92 ? 10.172 -6.443 -22.520 1.00 86.56 92 CYS A N 1
ATOM 738 C CA . CYS A 1 92 ? 10.292 -5.242 -23.349 1.00 86.56 92 CYS A CA 1
ATOM 739 C C . CYS A 1 92 ? 11.142 -4.131 -22.733 1.00 86.56 92 CYS A C 1
ATOM 741 O O . CYS A 1 92 ? 11.296 -3.103 -23.379 1.00 86.56 92 CYS A O 1
ATOM 743 N N . GLY A 1 93 ? 11.675 -4.295 -21.521 1.00 87.75 93 GLY A N 1
ATOM 744 C CA . GLY A 1 93 ? 12.553 -3.330 -20.847 1.00 87.75 93 GLY A CA 1
ATOM 745 C C . GLY A 1 93 ? 11.889 -2.024 -20.397 1.00 87.75 93 GLY A C 1
ATOM 746 O O . GLY A 1 93 ? 12.599 -1.101 -20.016 1.00 87.75 93 GLY A O 1
ATOM 747 N N . ALA A 1 94 ? 10.559 -1.921 -20.465 1.00 84.50 94 ALA A N 1
ATOM 748 C CA . ALA A 1 94 ? 9.824 -0.748 -19.991 1.00 84.50 94 ALA A CA 1
ATOM 749 C C . ALA A 1 94 ? 9.996 -0.578 -18.479 1.00 84.50 94 ALA A C 1
ATOM 751 O O . ALA A 1 94 ? 9.927 -1.578 -17.763 1.00 84.50 94 ALA A O 1
ATOM 752 N N . GLN A 1 95 ? 10.201 0.653 -18.008 1.00 86.44 95 GLN A N 1
ATOM 753 C CA . GLN A 1 95 ? 10.279 0.940 -16.578 1.00 86.44 95 GLN A CA 1
ATOM 754 C C . GLN A 1 95 ? 8.865 1.009 -16.001 1.00 86.44 95 GLN A C 1
ATOM 756 O O . GLN A 1 95 ? 7.955 1.567 -16.617 1.00 86.44 95 GLN A O 1
ATOM 761 N N . ILE A 1 96 ? 8.691 0.410 -14.830 1.00 84.88 96 ILE A N 1
ATOM 762 C CA . ILE A 1 96 ? 7.414 0.260 -14.149 1.00 84.88 96 ILE A CA 1
ATOM 763 C C . ILE A 1 96 ? 7.618 0.692 -12.708 1.00 84.88 96 ILE A C 1
ATOM 765 O O . ILE A 1 96 ? 8.477 0.144 -12.019 1.00 84.88 96 ILE A O 1
ATOM 769 N N . THR A 1 97 ? 6.796 1.625 -12.255 1.00 88.44 97 THR A N 1
ATOM 770 C CA . THR A 1 97 ? 6.666 1.975 -10.845 1.00 88.44 97 THR A CA 1
ATOM 771 C C . THR A 1 97 ? 5.300 1.502 -10.370 1.00 88.44 97 THR A C 1
ATOM 773 O O . THR A 1 97 ? 4.281 1.881 -10.944 1.00 88.44 97 THR A O 1
ATOM 776 N N . SER A 1 98 ? 5.271 0.635 -9.363 1.00 88.56 98 SER A N 1
ATOM 777 C CA . SER A 1 98 ? 4.051 0.118 -8.740 1.00 88.56 98 SER A CA 1
ATOM 778 C C . SER A 1 98 ? 4.002 0.547 -7.281 1.00 88.56 98 SER A C 1
ATOM 780 O O . SER A 1 98 ? 4.910 0.226 -6.519 1.00 88.56 98 SER A O 1
ATOM 782 N N . ILE A 1 99 ? 2.942 1.239 -6.888 1.00 91.44 99 ILE A N 1
ATOM 783 C CA . ILE A 1 99 ? 2.607 1.524 -5.489 1.00 91.44 99 ILE A CA 1
ATOM 784 C C . ILE A 1 99 ? 1.566 0.499 -5.062 1.00 91.44 99 ILE A C 1
ATOM 786 O O . ILE A 1 99 ? 0.513 0.418 -5.687 1.00 91.44 99 ILE A O 1
ATOM 790 N N . LEU A 1 100 ? 1.865 -0.296 -4.041 1.00 91.31 100 LEU A N 1
ATOM 791 C CA . LEU A 1 100 ? 1.049 -1.426 -3.611 1.00 91.31 100 LEU A CA 1
ATOM 792 C C . LEU A 1 100 ? 0.433 -1.135 -2.240 1.00 91.31 100 LEU A C 1
ATOM 794 O O . LEU A 1 100 ? 1.133 -0.732 -1.310 1.00 91.31 100 LEU A O 1
ATOM 798 N N . THR A 1 101 ? -0.871 -1.366 -2.119 1.00 90.88 101 THR A N 1
ATOM 799 C CA . THR A 1 101 ? -1.630 -1.207 -0.872 1.00 90.88 101 THR A CA 1
ATOM 800 C C . THR A 1 101 ? -2.628 -2.346 -0.692 1.00 90.88 101 THR A C 1
ATOM 802 O O . THR A 1 101 ? -3.171 -2.854 -1.676 1.00 90.88 101 THR A O 1
ATOM 805 N N . LEU A 1 102 ? -2.863 -2.785 0.541 1.00 89.94 102 LEU A N 1
ATOM 806 C CA . LEU A 1 102 ? -3.891 -3.772 0.862 1.00 89.94 102 LEU A CA 1
ATOM 807 C C . LEU A 1 102 ? -5.286 -3.238 0.489 1.00 89.94 102 LEU A C 1
ATOM 809 O O . LEU A 1 102 ? -5.652 -2.116 0.826 1.00 89.94 102 LEU A O 1
ATOM 813 N N . CYS A 1 103 ? -6.083 -4.059 -0.192 1.00 88.00 103 CYS A N 1
ATOM 814 C CA . CYS A 1 103 ? -7.420 -3.706 -0.648 1.00 88.00 103 CYS A CA 1
ATOM 815 C C . CYS A 1 103 ? -8.340 -3.357 0.526 1.00 88.00 103 CYS A C 1
ATOM 817 O O . CYS A 1 103 ? -8.649 -4.224 1.341 1.00 88.00 103 CYS A O 1
ATOM 819 N N . GLU A 1 104 ? -8.876 -2.137 0.547 1.00 84.25 104 GLU A N 1
ATOM 820 C CA . GLU A 1 104 ? -9.796 -1.711 1.609 1.00 84.25 104 GLU A CA 1
ATOM 821 C C . GLU A 1 104 ? -11.176 -2.372 1.536 1.00 84.25 104 GLU A C 1
ATOM 823 O O . GLU A 1 104 ? -11.872 -2.434 2.539 1.00 84.25 104 GLU A O 1
ATOM 828 N N . GLY A 1 105 ? -11.585 -2.877 0.368 1.00 84.00 105 GLY A N 1
ATOM 829 C CA . GLY A 1 105 ? -12.898 -3.507 0.210 1.00 84.00 105 GLY A CA 1
ATOM 830 C C . GLY A 1 105 ? -12.966 -4.960 0.686 1.00 84.00 105 GLY A C 1
ATOM 831 O O . GLY A 1 105 ? -14.047 -5.451 0.988 1.00 84.00 105 GLY A O 1
ATOM 832 N N . CYS A 1 106 ? -11.848 -5.691 0.697 1.00 87.00 106 CYS A N 1
ATOM 833 C CA . CYS A 1 106 ? -11.861 -7.104 1.102 1.00 87.00 106 CYS A CA 1
ATOM 834 C C . CYS A 1 106 ? -10.685 -7.553 1.964 1.00 87.00 106 CYS A C 1
ATOM 836 O O . CYS A 1 106 ? -10.764 -8.649 2.505 1.00 87.00 106 CYS A O 1
ATOM 838 N N . TYR A 1 107 ? -9.629 -6.746 2.105 1.00 88.75 107 TYR A N 1
ATOM 839 C CA . TYR A 1 107 ? -8.457 -7.027 2.944 1.00 88.75 107 TYR A CA 1
ATOM 840 C C . TYR A 1 107 ? -7.682 -8.303 2.571 1.00 88.75 107 TYR A C 1
ATOM 842 O O . TYR A 1 107 ? -7.035 -8.946 3.403 1.00 88.75 107 TYR A O 1
ATOM 850 N N . GLU A 1 108 ? -7.768 -8.701 1.302 1.00 82.19 108 GLU A N 1
ATOM 851 C CA . GLU A 1 108 ? -7.290 -10.006 0.822 1.00 82.19 108 GLU A CA 1
ATOM 852 C C . GLU A 1 108 ? -6.248 -9.903 -0.284 1.00 82.19 108 GLU A C 1
ATOM 854 O O . GLU A 1 108 ? -5.386 -10.768 -0.403 1.00 82.19 108 GLU A O 1
ATOM 859 N N . GLU A 1 109 ? -6.304 -8.832 -1.069 1.00 82.88 109 GLU A N 1
ATOM 860 C CA . GLU A 1 109 ? -5.421 -8.611 -2.207 1.00 82.88 109 GLU A CA 1
ATOM 861 C C . GLU A 1 109 ? -4.733 -7.261 -2.110 1.00 82.88 109 GLU A C 1
ATOM 863 O O . GLU A 1 109 ? -5.221 -6.352 -1.442 1.00 82.88 109 GLU A O 1
ATOM 868 N N . TYR A 1 110 ? -3.620 -7.124 -2.824 1.00 87.31 110 TYR A N 1
ATOM 869 C CA . TYR A 1 110 ? -2.956 -5.843 -3.003 1.00 87.31 110 TYR A CA 1
ATOM 870 C C . TYR A 1 110 ? -3.437 -5.176 -4.283 1.00 87.31 110 TYR A C 1
ATOM 872 O O . TYR A 1 110 ? -3.471 -5.789 -5.349 1.00 87.31 110 TYR A O 1
ATOM 880 N N . VAL A 1 111 ? -3.775 -3.899 -4.173 1.00 83.94 111 VAL A N 1
ATOM 881 C CA . VAL A 1 111 ? -4.103 -3.030 -5.294 1.00 83.94 111 VAL A CA 1
ATOM 882 C C . VAL A 1 111 ? -2.861 -2.230 -5.665 1.00 83.94 111 VAL A C 1
ATOM 884 O O . VAL A 1 111 ? -2.195 -1.667 -4.797 1.00 83.94 111 VAL A O 1
ATOM 887 N N . ALA A 1 112 ? -2.544 -2.198 -6.960 1.00 82.12 112 ALA A N 1
ATOM 888 C CA . ALA A 1 112 ? -1.393 -1.478 -7.486 1.00 82.12 112 ALA A CA 1
ATOM 889 C C . ALA A 1 112 ? -1.808 -0.183 -8.193 1.00 82.12 112 ALA A C 1
ATOM 891 O O . ALA A 1 112 ? -2.616 -0.229 -9.118 1.00 82.12 112 ALA A O 1
ATOM 892 N N . PHE A 1 113 ? -1.197 0.949 -7.856 1.00 84.38 113 PHE A N 1
ATOM 893 C CA . PHE A 1 113 ? -1.146 2.111 -8.745 1.00 84.38 113 PHE A CA 1
ATOM 894 C C . PHE A 1 113 ? 0.088 1.968 -9.622 1.00 84.38 113 PHE A C 1
ATOM 896 O O . PHE A 1 113 ? 1.200 1.835 -9.107 1.00 84.38 113 PHE A O 1
ATOM 903 N N . ILE A 1 114 ? -0.102 1.950 -10.938 1.00 82.31 114 ILE A N 1
ATOM 904 C CA . ILE A 1 114 ? 0.970 1.631 -11.879 1.00 82.31 114 ILE A CA 1
ATOM 905 C C . ILE A 1 114 ? 1.277 2.835 -12.752 1.00 82.31 114 ILE A C 1
ATOM 907 O O . ILE A 1 114 ? 0.393 3.392 -13.405 1.00 82.31 114 ILE A O 1
ATOM 911 N N . PHE A 1 115 ? 2.561 3.159 -12.813 1.00 81.94 115 PHE A N 1
ATOM 912 C CA . PHE A 1 115 ? 3.149 4.109 -13.739 1.00 81.94 115 PHE A CA 1
ATOM 913 C C . PHE A 1 115 ? 4.103 3.339 -14.642 1.00 81.94 115 PHE A C 1
ATOM 915 O O . PHE A 1 115 ? 4.997 2.644 -14.162 1.00 81.94 115 PHE A O 1
ATOM 922 N N . SER A 1 116 ? 3.926 3.447 -15.952 1.00 74.00 116 SER A N 1
ATOM 923 C CA . SER A 1 116 ? 4.850 2.854 -16.916 1.00 74.00 116 SER A CA 1
ATOM 924 C C . SER A 1 116 ? 5.408 3.923 -17.835 1.00 74.00 116 SER A C 1
ATOM 926 O O . SER A 1 116 ? 4.642 4.706 -18.399 1.00 74.00 116 SER A O 1
ATOM 928 N N . SER A 1 117 ? 6.721 3.916 -18.041 1.00 71.44 117 SER A N 1
ATOM 929 C CA . SER A 1 117 ? 7.373 4.713 -19.078 1.00 71.44 117 SER A CA 1
ATOM 930 C C . SER A 1 117 ? 7.989 3.803 -20.145 1.00 71.44 117 SER A C 1
ATOM 932 O O . SER A 1 117 ? 8.437 2.680 -19.882 1.00 71.44 117 SER A O 1
ATOM 934 N N . GLY A 1 118 ? 7.932 4.260 -21.400 1.00 60.50 118 GLY A N 1
ATOM 935 C CA . GLY A 1 118 ? 8.509 3.552 -22.545 1.00 60.50 118 GLY A CA 1
ATOM 936 C C . GLY A 1 118 ? 10.023 3.351 -22.408 1.00 60.50 118 GLY A C 1
ATOM 937 O O . GLY A 1 118 ? 10.677 3.985 -21.584 1.00 60.50 118 GLY A O 1
ATOM 938 N N . LYS A 1 119 ? 10.594 2.448 -23.217 1.00 54.97 119 LYS A N 1
ATOM 939 C CA . LYS A 1 119 ? 12.039 2.159 -23.231 1.00 54.97 119 LYS A CA 1
ATOM 940 C C . LYS A 1 119 ? 12.855 3.454 -23.358 1.00 54.97 119 LYS A C 1
ATOM 942 O O . LYS A 1 119 ? 12.696 4.181 -24.333 1.00 54.97 119 LYS A O 1
ATOM 947 N N . GLY A 1 120 ? 13.778 3.683 -22.423 1.00 46.72 120 GLY A N 1
ATOM 948 C CA . GLY A 1 120 ? 14.806 4.726 -22.501 1.00 46.72 120 GLY A CA 1
ATOM 949 C C . GLY A 1 120 ? 15.886 4.411 -23.542 1.00 46.72 120 GLY A C 1
ATOM 950 O O . GLY A 1 120 ? 17.042 4.213 -23.188 1.00 46.72 120 GLY A O 1
ATOM 951 N N . GLY A 1 121 ? 15.504 4.311 -24.816 1.00 37.56 121 GLY A N 1
ATOM 952 C CA . GLY A 1 121 ? 16.414 4.313 -25.961 1.00 37.56 121 GLY A CA 1
ATOM 953 C C . GLY A 1 121 ? 16.120 5.553 -26.796 1.00 37.56 121 GLY A C 1
ATOM 954 O O . GLY A 1 121 ? 14.965 5.772 -27.150 1.00 37.56 121 GLY A O 1
ATOM 955 N N . GLY A 1 122 ? 17.137 6.387 -27.033 1.00 36.19 122 GLY A N 1
ATOM 956 C CA . GLY A 1 122 ? 17.019 7.720 -27.628 1.00 36.19 122 GLY A CA 1
ATOM 957 C C . GLY A 1 122 ? 16.083 7.779 -28.838 1.00 36.19 122 GLY A C 1
ATOM 958 O O . GLY A 1 122 ? 16.345 7.169 -29.868 1.00 36.19 122 GLY A O 1
ATOM 959 N N . GLY A 1 123 ? 14.986 8.521 -28.699 1.00 31.44 123 GLY A N 1
ATOM 960 C CA . GLY A 1 123 ? 14.008 8.700 -29.768 1.00 31.44 123 GLY A CA 1
ATOM 961 C C . GLY A 1 123 ? 12.615 8.997 -29.234 1.00 31.44 123 GLY A C 1
ATOM 962 O O . GLY A 1 123 ? 11.763 8.119 -29.197 1.00 31.44 123 GLY A O 1
ATOM 963 N N . SER A 1 124 ? 12.374 10.258 -28.866 1.00 31.95 124 SER A N 1
ATOM 964 C CA . SER A 1 124 ? 11.073 10.844 -28.502 1.00 31.95 124 SER A CA 1
ATOM 965 C C . SER A 1 124 ? 10.329 10.194 -27.319 1.00 31.95 124 SER A C 1
ATOM 967 O O . SER A 1 124 ? 9.775 9.101 -27.413 1.00 31.95 124 SER A O 1
ATOM 969 N N . ILE A 1 125 ? 10.238 10.928 -26.204 1.00 36.00 125 ILE A N 1
ATOM 970 C CA . ILE A 1 125 ? 9.306 10.653 -25.099 1.00 36.00 125 ILE A CA 1
ATOM 971 C C . ILE A 1 125 ? 7.882 10.793 -25.662 1.00 36.00 125 ILE A C 1
ATOM 973 O O . ILE A 1 125 ? 7.327 11.885 -25.685 1.00 36.00 125 ILE A O 1
ATOM 977 N N . LYS A 1 126 ? 7.306 9.713 -26.202 1.00 34.19 126 LYS A N 1
ATOM 978 C CA . LYS A 1 126 ? 5.962 9.750 -26.809 1.00 34.19 126 LYS A CA 1
ATOM 979 C C . LYS A 1 126 ? 4.824 9.387 -25.863 1.00 34.19 126 LYS A C 1
ATOM 981 O O . LYS A 1 126 ? 3.675 9.555 -26.245 1.00 34.19 126 LYS A O 1
ATOM 986 N N . HIS A 1 127 ? 5.106 8.978 -24.627 1.00 37.28 127 HIS A N 1
ATOM 987 C CA . HIS A 1 127 ? 4.061 8.758 -23.630 1.00 37.28 127 HIS A CA 1
ATOM 988 C C . HIS A 1 127 ? 4.497 9.273 -22.261 1.00 37.28 127 HIS A C 1
ATOM 990 O O . HIS A 1 127 ? 5.351 8.680 -21.601 1.00 37.28 127 HIS A O 1
ATOM 996 N N . VAL A 1 128 ? 3.880 10.380 -21.840 1.00 40.88 128 VAL A N 1
ATOM 997 C CA . VAL A 1 128 ? 3.721 10.711 -20.421 1.00 40.88 128 VAL A CA 1
ATOM 998 C C . VAL A 1 128 ? 2.982 9.521 -19.811 1.00 40.88 128 VAL A C 1
ATOM 1000 O O . VAL A 1 128 ? 1.924 9.146 -20.314 1.00 40.88 128 VAL A O 1
ATOM 1003 N N . GLY A 1 129 ? 3.595 8.848 -18.835 1.00 47.72 129 GLY A N 1
ATOM 1004 C CA . GLY A 1 129 ? 3.086 7.582 -18.313 1.00 47.72 129 GLY A CA 1
ATOM 1005 C C . GLY A 1 129 ? 1.615 7.690 -17.913 1.00 47.72 129 GLY A C 1
ATOM 1006 O O . GLY A 1 129 ? 1.231 8.601 -17.185 1.00 47.72 129 GLY A O 1
ATOM 1007 N N . SER A 1 130 ? 0.778 6.773 -18.397 1.00 54.12 130 SER A N 1
ATOM 1008 C CA . SER A 1 130 ? -0.600 6.677 -17.925 1.00 54.12 130 SER A CA 1
ATOM 1009 C C . SER A 1 130 ? -0.590 6.078 -16.522 1.00 54.12 130 SER A C 1
ATOM 1011 O O . SER A 1 130 ? -0.134 4.945 -16.356 1.00 54.12 130 SER A O 1
ATOM 1013 N N . MET A 1 131 ? -1.102 6.807 -15.530 1.00 61.47 131 MET A N 1
ATOM 1014 C CA . MET A 1 131 ? -1.406 6.224 -14.225 1.00 61.47 131 MET A CA 1
ATOM 1015 C C . MET A 1 131 ? -2.590 5.274 -14.398 1.00 61.47 131 MET A C 1
ATOM 1017 O O . MET A 1 131 ? -3.696 5.704 -14.734 1.00 61.47 131 MET A O 1
ATOM 1021 N N . LYS A 1 132 ? -2.369 3.980 -14.179 1.00 72.31 132 LYS A N 1
ATOM 1022 C CA . LYS A 1 132 ? -3.454 3.002 -14.109 1.00 72.31 132 LYS A CA 1
ATOM 1023 C C . LYS A 1 132 ? -3.756 2.693 -12.657 1.00 72.31 132 LYS A C 1
ATOM 1025 O O . LYS A 1 132 ? -2.884 2.247 -11.914 1.00 72.31 132 LYS A O 1
ATOM 1030 N N . LEU A 1 133 ? -5.011 2.919 -12.282 1.00 72.69 133 LEU A N 1
ATOM 1031 C CA . LEU A 1 133 ? -5.539 2.466 -11.006 1.00 72.69 133 LEU A CA 1
ATOM 1032 C C . LEU A 1 133 ? -5.782 0.966 -11.091 1.00 72.69 133 LEU A C 1
ATOM 1034 O O . LEU A 1 133 ? -6.540 0.495 -11.947 1.00 72.69 133 LEU A O 1
ATOM 1038 N N . GLY A 1 134 ? -5.140 0.226 -10.199 1.00 76.31 134 GLY A N 1
ATOM 1039 C CA . GLY A 1 134 ? -5.453 -1.169 -9.976 1.00 76.31 134 GLY A CA 1
ATOM 1040 C C . GLY A 1 134 ? -6.909 -1.321 -9.556 1.00 76.31 134 GLY A C 1
ATOM 1041 O O . GLY A 1 134 ? -7.496 -0.468 -8.887 1.00 76.31 134 GLY A O 1
ATOM 1042 N N . LYS A 1 135 ? -7.496 -2.435 -9.971 1.00 83.62 135 LYS A N 1
ATOM 1043 C CA . LYS A 1 135 ? -8.766 -2.926 -9.454 1.00 83.62 135 LYS A CA 1
ATOM 1044 C C . LYS A 1 135 ? -8.439 -4.189 -8.671 1.00 83.62 135 LYS A C 1
ATOM 1046 O O . LYS A 1 135 ? -7.709 -5.028 -9.189 1.00 83.62 135 LYS A O 1
ATOM 1051 N N . CYS A 1 136 ? -8.968 -4.317 -7.461 1.00 85.06 136 CYS A N 1
ATOM 1052 C CA . CYS A 1 136 ? -8.915 -5.577 -6.727 1.00 85.06 136 CYS A CA 1
ATOM 1053 C C . CYS A 1 136 ? -9.593 -6.669 -7.567 1.00 85.06 136 CYS A C 1
ATOM 1055 O O . CYS A 1 136 ? -10.735 -6.486 -7.998 1.00 85.06 136 CYS A O 1
ATOM 1057 N N . GLU A 1 137 ? -8.910 -7.777 -7.834 1.00 81.12 137 GLU A N 1
ATOM 1058 C CA . GLU A 1 137 ? -9.448 -8.862 -8.657 1.00 81.12 137 GLU A CA 1
ATOM 1059 C C . GLU A 1 137 ? -10.544 -9.619 -7.898 1.00 81.12 137 GLU A C 1
ATOM 1061 O O . GLU A 1 137 ? -11.550 -10.000 -8.498 1.00 81.12 137 GLU A O 1
ATOM 1066 N N . LYS A 1 138 ? -10.413 -9.734 -6.569 1.00 85.56 138 LYS A N 1
ATOM 1067 C CA . LYS A 1 138 ? -11.363 -10.445 -5.701 1.00 85.56 138 LYS A CA 1
ATOM 1068 C C . LYS A 1 138 ? -12.705 -9.737 -5.536 1.00 85.56 138 LYS A C 1
ATOM 1070 O O . LYS A 1 138 ? -13.747 -10.361 -5.706 1.00 85.56 138 LYS A O 1
ATOM 1075 N N . CYS A 1 139 ? -12.704 -8.457 -5.157 1.00 87.88 139 CYS A N 1
ATOM 1076 C CA . CYS A 1 139 ? -13.942 -7.727 -4.832 1.00 87.88 139 CYS A CA 1
ATOM 1077 C C . CYS A 1 139 ? -14.252 -6.566 -5.779 1.00 87.88 139 CYS A C 1
ATOM 1079 O O . CYS A 1 139 ? -15.277 -5.903 -5.649 1.00 87.88 139 CYS A O 1
ATOM 1081 N N . GLY A 1 140 ? -13.367 -6.283 -6.732 1.00 86.69 140 GLY A N 1
ATOM 1082 C CA . GLY A 1 140 ? -13.556 -5.205 -7.688 1.00 86.69 140 GLY A CA 1
ATOM 1083 C C . GLY A 1 140 ? -13.378 -3.791 -7.144 1.00 86.69 140 GLY A C 1
ATOM 1084 O O . GLY A 1 140 ? -13.617 -2.844 -7.898 1.00 86.69 140 GLY A O 1
ATOM 1085 N N . TYR A 1 141 ? -12.932 -3.649 -5.892 1.00 87.12 141 TYR A N 1
ATOM 1086 C CA . TYR A 1 141 ? -12.583 -2.370 -5.280 1.00 87.12 141 TYR A CA 1
ATOM 1087 C C . TYR A 1 141 ? -11.625 -1.569 -6.165 1.00 87.12 141 TYR A C 1
ATOM 1089 O O . TYR A 1 141 ? -10.676 -2.114 -6.737 1.00 87.12 141 TYR A O 1
ATOM 1097 N N . ARG A 1 142 ? -11.876 -0.263 -6.245 1.00 85.88 142 ARG A N 1
ATOM 1098 C CA . ARG A 1 142 ? -10.994 0.720 -6.869 1.00 85.88 142 ARG A CA 1
ATOM 1099 C C . ARG A 1 142 ? -10.687 1.800 -5.836 1.00 85.88 142 ARG A C 1
ATOM 1101 O O . ARG A 1 142 ? -11.645 2.281 -5.228 1.00 85.88 142 ARG A O 1
ATOM 1108 N N . PRO A 1 143 ? -9.418 2.205 -5.686 1.00 83.44 143 PRO A N 1
ATOM 1109 C CA . PRO A 1 143 ? -9.058 3.299 -4.800 1.00 83.44 143 PRO A CA 1
ATOM 1110 C C . PRO A 1 143 ? -9.836 4.565 -5.140 1.00 83.44 143 PRO A C 1
ATOM 1112 O O . PRO A 1 143 ? -10.090 4.858 -6.316 1.00 83.44 143 PRO A O 1
ATOM 1115 N N . GLN A 1 144 ? -10.212 5.309 -4.106 1.00 85.88 144 GLN A N 1
ATOM 1116 C CA . GLN A 1 144 ? -10.893 6.592 -4.233 1.00 85.88 144 GLN A CA 1
ATOM 1117 C C . GLN A 1 144 ? -10.046 7.691 -3.592 1.00 85.88 144 GLN A C 1
ATOM 1119 O O . GLN A 1 144 ? -9.388 7.425 -2.589 1.00 85.88 144 GLN A O 1
ATOM 1124 N N . PRO A 1 145 ? -10.027 8.908 -4.165 1.00 89.00 145 PRO A N 1
ATOM 1125 C CA . PRO A 1 145 ? -9.284 10.016 -3.576 1.00 89.00 145 PRO A CA 1
ATOM 1126 C C . PRO A 1 145 ? -9.805 10.328 -2.170 1.00 89.00 145 PRO A C 1
ATOM 1128 O O . PRO A 1 145 ? -10.994 10.129 -1.898 1.00 89.00 145 PRO A O 1
ATOM 1131 N N . LYS A 1 146 ? -8.932 10.871 -1.309 1.00 89.62 146 LYS A N 1
ATOM 1132 C CA . LYS A 1 146 ? -9.238 11.180 0.099 1.00 89.62 146 LYS A CA 1
ATOM 1133 C C . LYS A 1 146 ? -10.545 11.977 0.247 1.00 89.62 146 LYS A C 1
ATOM 1135 O O . LYS A 1 146 ? -11.378 11.633 1.075 1.00 89.62 146 LYS A O 1
ATOM 1140 N N . SER A 1 147 ? -10.778 12.951 -0.633 1.00 89.06 147 SER A N 1
ATOM 1141 C CA . SER A 1 147 ? -11.974 13.812 -0.654 1.00 89.06 147 SER A CA 1
ATOM 1142 C C . SER A 1 147 ? -13.308 13.104 -0.932 1.00 89.06 147 SER A C 1
ATOM 1144 O O . SER A 1 147 ? -14.362 13.728 -0.841 1.00 89.06 147 SER A O 1
ATOM 1146 N N . ARG A 1 148 ? -13.294 11.819 -1.305 1.00 90.00 148 ARG A N 1
ATOM 1147 C CA . ARG A 1 148 ? -14.502 11.009 -1.543 1.00 90.00 148 ARG A CA 1
ATOM 1148 C C . ARG A 1 148 ? -14.727 9.929 -0.488 1.00 90.00 148 ARG A C 1
ATOM 1150 O O . ARG A 1 148 ? -15.675 9.159 -0.619 1.00 90.00 148 ARG A O 1
ATOM 1157 N N . LYS A 1 149 ? -13.853 9.833 0.513 1.00 88.12 149 LYS A N 1
ATOM 1158 C CA . LYS A 1 149 ? -13.968 8.835 1.575 1.00 88.12 149 LYS A CA 1
ATOM 1159 C C . LYS A 1 149 ? -14.912 9.312 2.673 1.00 88.12 149 LYS A C 1
ATOM 1161 O O . LYS A 1 149 ? -15.017 10.501 2.940 1.00 88.12 149 LYS A O 1
ATOM 1166 N N . GLU A 1 150 ? -15.584 8.359 3.308 1.00 88.50 150 GLU A N 1
ATOM 1167 C CA . GLU A 1 150 ? -16.414 8.615 4.486 1.00 88.50 150 GLU A CA 1
ATOM 1168 C C . GLU A 1 150 ? -15.545 8.974 5.702 1.00 88.50 150 GLU A C 1
ATOM 1170 O O . GLU A 1 150 ? -14.450 8.427 5.865 1.00 88.50 150 GLU A O 1
ATOM 1175 N N . ASP A 1 151 ? -16.066 9.806 6.607 1.00 89.88 151 ASP A N 1
ATOM 1176 C CA . ASP A 1 151 ? -15.354 10.279 7.807 1.00 89.88 151 ASP A CA 1
ATOM 1177 C C . ASP A 1 151 ? -14.783 9.137 8.656 1.00 89.88 151 ASP A C 1
ATOM 1179 O O . ASP A 1 151 ? -13.653 9.218 9.136 1.00 89.88 151 ASP A O 1
ATOM 1183 N N . LYS A 1 152 ? -15.521 8.026 8.796 1.00 87.25 152 LYS A N 1
ATOM 1184 C CA . LYS A 1 152 ? -15.041 6.847 9.538 1.00 87.25 152 LYS A CA 1
ATOM 1185 C C . LYS A 1 152 ? -13.777 6.238 8.921 1.00 87.25 152 LYS A C 1
ATOM 1187 O O . LYS A 1 152 ? -12.899 5.773 9.644 1.00 87.25 152 LYS A O 1
ATOM 1192 N N . ILE A 1 153 ? -13.668 6.255 7.592 1.00 85.44 153 ILE A N 1
ATOM 1193 C CA . ILE A 1 153 ? -12.506 5.731 6.868 1.00 85.44 153 ILE A CA 1
ATOM 1194 C C . ILE A 1 153 ? -11.342 6.713 6.973 1.00 85.44 153 ILE A C 1
ATOM 1196 O O . ILE A 1 153 ? -10.210 6.280 7.178 1.00 85.44 153 ILE A O 1
ATOM 1200 N N . LEU A 1 154 ? -11.617 8.018 6.882 1.00 88.75 154 LEU A N 1
ATOM 1201 C CA . LEU A 1 154 ? -10.609 9.064 7.064 1.00 88.75 154 LEU A CA 1
ATOM 1202 C C . LEU A 1 154 ? -10.004 9.030 8.466 1.00 88.75 154 LEU A C 1
ATOM 1204 O O . LEU A 1 154 ? -8.783 9.045 8.592 1.00 88.75 154 LEU A O 1
ATOM 1208 N N . LYS A 1 155 ? -10.836 8.868 9.497 1.00 90.44 155 LYS A N 1
ATOM 1209 C CA . LYS A 1 155 ? -10.377 8.716 10.879 1.00 90.44 155 LYS A CA 1
ATOM 1210 C C . LYS A 1 155 ? -9.467 7.495 11.043 1.00 90.44 155 LYS A C 1
ATOM 1212 O O . LYS A 1 155 ? -8.370 7.617 11.574 1.00 90.44 155 LYS A O 1
ATOM 1217 N N . ARG A 1 156 ? -9.878 6.329 10.528 1.00 88.94 156 ARG A N 1
ATOM 1218 C CA . ARG A 1 156 ? -9.045 5.110 10.553 1.00 88.94 156 ARG A CA 1
ATOM 1219 C C . ARG A 1 156 ? -7.715 5.314 9.822 1.00 88.94 156 ARG A C 1
ATOM 1221 O O . ARG A 1 156 ? -6.682 4.826 10.262 1.00 88.94 156 ARG A O 1
ATOM 1228 N N . TYR A 1 157 ? -7.734 6.015 8.691 1.00 89.31 157 TYR A N 1
ATOM 1229 C CA . TYR A 1 157 ? -6.529 6.372 7.944 1.00 89.31 157 TYR A CA 1
ATOM 1230 C C . TYR A 1 157 ? -5.581 7.262 8.767 1.00 89.31 157 TYR A C 1
ATOM 1232 O O . TYR A 1 157 ? -4.380 6.992 8.800 1.00 89.31 157 TYR A O 1
ATOM 1240 N N . GLU A 1 158 ? -6.107 8.287 9.440 1.00 91.25 158 GLU A N 1
ATOM 1241 C CA . GLU A 1 158 ? -5.332 9.191 10.300 1.00 91.25 158 GLU A CA 1
ATOM 1242 C C . GLU A 1 158 ? -4.715 8.447 11.484 1.00 91.25 158 GLU A C 1
ATOM 1244 O O . GLU A 1 158 ? -3.530 8.609 11.759 1.00 91.25 158 GLU A O 1
ATOM 1249 N N . GLU A 1 159 ? -5.479 7.565 12.127 1.00 93.00 159 GLU A N 1
ATOM 1250 C CA . GLU A 1 159 ? -4.967 6.709 13.198 1.00 93.00 159 GLU A CA 1
AT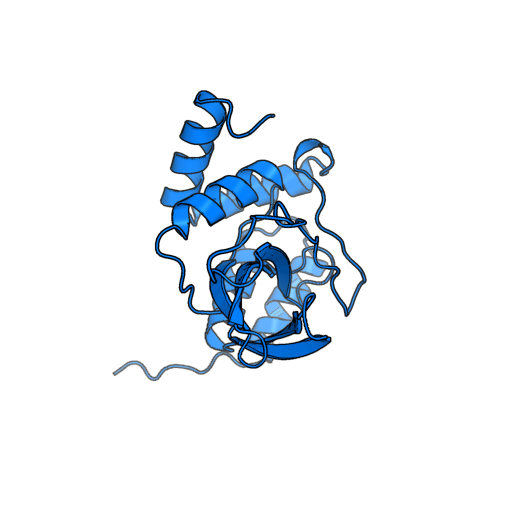OM 1251 C C . GLU A 1 159 ? -3.896 5.735 12.682 1.00 93.00 159 GLU A C 1
ATOM 1253 O O . GLU A 1 159 ? -2.868 5.542 13.326 1.00 93.00 159 GLU A O 1
ATOM 1258 N N . LEU A 1 160 ? -4.084 5.144 11.495 1.00 91.12 160 LEU A N 1
ATOM 1259 C CA . LEU A 1 160 ? -3.104 4.219 10.921 1.00 91.12 160 LEU A CA 1
ATOM 1260 C C . LEU A 1 160 ? -1.779 4.924 10.599 1.00 91.12 160 LEU A C 1
ATOM 1262 O O . LEU A 1 160 ? -0.718 4.313 10.722 1.00 91.12 160 LEU A O 1
ATOM 1266 N N . LEU A 1 161 ? -1.827 6.201 10.208 1.00 92.06 161 LEU A N 1
ATOM 1267 C CA . LEU A 1 161 ? -0.642 7.015 9.933 1.00 92.06 161 LEU A CA 1
ATOM 1268 C C . LEU A 1 161 ? 0.253 7.236 11.156 1.00 92.06 161 LEU A C 1
ATOM 1270 O O . LEU A 1 161 ? 1.451 7.455 10.977 1.00 92.06 161 LEU A O 1
ATOM 1274 N N . GLU A 1 162 ? -0.272 7.127 12.376 1.00 92.69 162 GLU A N 1
ATOM 1275 C CA . GLU A 1 162 ? 0.538 7.219 13.598 1.00 92.69 162 GLU A CA 1
ATOM 1276 C C . GLU A 1 162 ? 1.577 6.089 13.697 1.00 92.69 162 GLU A C 1
ATOM 1278 O O . GLU A 1 162 ? 2.627 6.259 14.316 1.00 92.69 162 GLU A O 1
ATOM 1283 N N . HIS A 1 163 ? 1.350 4.960 13.015 1.00 91.12 163 HIS A N 1
ATOM 1284 C CA . HIS A 1 163 ? 2.331 3.876 12.905 1.00 91.12 163 HIS A CA 1
ATOM 1285 C C . HIS A 1 163 ? 3.436 4.141 11.862 1.00 91.12 163 HIS A C 1
ATOM 1287 O O . HIS A 1 163 ? 4.387 3.361 11.782 1.00 91.12 163 HIS A O 1
ATOM 1293 N N . TYR A 1 164 ? 3.328 5.217 11.071 1.00 90.75 164 TYR A N 1
ATOM 1294 C CA . TYR A 1 164 ? 4.251 5.582 9.984 1.00 90.75 164 TYR A CA 1
ATOM 1295 C C . TYR A 1 164 ? 4.631 7.075 10.060 1.00 90.75 164 TYR A C 1
ATOM 1297 O O . TYR A 1 164 ? 4.308 7.848 9.145 1.00 90.75 164 TYR A O 1
ATOM 1305 N N . PRO A 1 165 ? 5.291 7.518 11.147 1.00 93.19 165 PRO A N 1
ATOM 1306 C CA . PRO A 1 165 ? 5.531 8.936 11.416 1.00 93.19 165 PRO A CA 1
ATOM 1307 C C . PRO A 1 165 ? 6.299 9.640 10.289 1.00 93.19 165 PRO A C 1
ATOM 1309 O O . PRO A 1 165 ? 5.975 10.770 9.937 1.00 93.19 165 PRO A O 1
ATOM 1312 N N . GLU A 1 166 ? 7.251 8.964 9.645 1.00 93.06 166 GLU A N 1
ATOM 1313 C CA . GLU A 1 166 ? 8.018 9.515 8.527 1.00 93.06 166 GLU A CA 1
ATOM 1314 C C . GLU A 1 166 ? 7.154 9.803 7.291 1.00 93.06 166 GLU A C 1
ATOM 1316 O O . GLU A 1 166 ? 7.402 10.763 6.558 1.00 93.06 166 GLU A O 1
ATOM 1321 N N . VAL A 1 167 ? 6.123 8.986 7.062 1.00 93.81 167 VAL A N 1
ATOM 1322 C CA . VAL A 1 167 ? 5.170 9.176 5.964 1.00 93.81 167 VAL A CA 1
ATOM 1323 C C . VAL A 1 167 ? 4.205 10.303 6.317 1.00 93.81 167 VAL A C 1
ATOM 1325 O O . VAL A 1 167 ? 3.974 11.181 5.486 1.00 93.81 167 VAL A O 1
ATOM 1328 N N . ARG A 1 168 ? 3.681 10.313 7.549 1.00 95.50 168 ARG A N 1
ATOM 1329 C CA . ARG A 1 168 ? 2.774 11.353 8.057 1.00 95.50 168 ARG A CA 1
ATOM 1330 C C . ARG A 1 168 ? 3.403 12.742 7.977 1.00 95.50 168 ARG A C 1
ATOM 1332 O O . ARG A 1 168 ? 2.799 13.666 7.433 1.00 95.50 168 ARG A O 1
ATOM 1339 N N . ASP A 1 169 ? 4.622 12.884 8.484 1.00 95.25 169 ASP A N 1
ATOM 1340 C CA . ASP A 1 169 ? 5.313 14.171 8.533 1.00 95.25 169 ASP A CA 1
ATOM 1341 C C . ASP A 1 169 ? 5.625 14.676 7.115 1.00 95.25 169 ASP A C 1
ATOM 1343 O O . ASP A 1 169 ? 5.468 15.862 6.815 1.00 95.25 169 ASP A O 1
ATOM 1347 N N . LEU A 1 170 ? 5.981 13.772 6.194 1.00 95.69 170 LEU A N 1
ATOM 1348 C CA . LEU A 1 170 ? 6.181 14.137 4.796 1.00 95.69 170 LEU A CA 1
ATOM 1349 C C . LEU A 1 170 ? 4.869 14.520 4.096 1.00 95.69 170 LEU A C 1
ATOM 1351 O O . LEU A 1 170 ? 4.877 15.468 3.316 1.00 95.69 170 LEU A O 1
ATOM 1355 N N . ILE A 1 171 ? 3.742 13.855 4.383 1.00 94.50 171 ILE A N 1
ATOM 1356 C CA . ILE A 1 171 ? 2.421 14.264 3.868 1.00 94.50 171 ILE A CA 1
ATOM 1357 C C . ILE A 1 171 ? 2.136 15.711 4.253 1.00 94.50 171 ILE A C 1
ATOM 1359 O O . ILE A 1 171 ? 1.787 16.502 3.382 1.00 94.50 171 ILE A O 1
ATOM 1363 N N . LYS A 1 172 ? 2.342 16.071 5.525 1.00 94.44 172 LYS A N 1
ATOM 1364 C CA . LYS A 1 172 ? 2.133 17.440 6.008 1.00 94.44 172 LYS A CA 1
ATOM 1365 C C . LYS A 1 172 ? 2.949 18.452 5.197 1.00 94.44 172 LYS A C 1
ATOM 1367 O O . LYS A 1 172 ? 2.383 19.401 4.662 1.00 94.44 172 LYS A O 1
ATOM 1372 N N . ASN A 1 173 ? 4.248 18.200 5.029 1.00 95.06 173 ASN A N 1
ATOM 1373 C CA . ASN A 1 173 ? 5.130 19.075 4.249 1.00 95.06 173 ASN A CA 1
ATOM 1374 C C . ASN A 1 173 ? 4.681 19.190 2.780 1.00 95.06 173 ASN A C 1
ATOM 1376 O O . ASN A 1 173 ? 4.724 20.267 2.184 1.00 95.06 173 ASN A O 1
ATOM 1380 N N . LEU A 1 174 ? 4.238 18.081 2.179 1.00 93.50 174 LEU A N 1
ATOM 1381 C CA . LEU A 1 174 ? 3.757 18.067 0.798 1.00 93.50 174 LEU A CA 1
ATOM 1382 C C . LEU A 1 174 ? 2.432 18.829 0.640 1.00 93.50 174 LEU A C 1
ATOM 1384 O O . LEU A 1 174 ? 2.263 19.519 -0.368 1.00 93.50 174 LEU A O 1
ATOM 1388 N N . THR A 1 175 ? 1.534 18.767 1.624 1.00 92.31 175 THR A N 1
ATOM 1389 C CA . THR A 1 175 ? 0.303 19.571 1.658 1.00 92.31 175 THR A CA 1
ATOM 1390 C C . THR A 1 175 ? 0.618 21.060 1.778 1.00 92.31 175 THR A C 1
ATOM 1392 O O . THR A 1 175 ? 0.130 21.849 0.972 1.00 92.31 175 THR A O 1
ATOM 1395 N N . GLU A 1 176 ? 1.504 21.454 2.699 1.00 94.31 176 GLU A N 1
ATOM 1396 C CA . GLU A 1 176 ? 1.933 22.854 2.866 1.00 94.31 176 GLU A CA 1
ATOM 1397 C C . GLU A 1 176 ? 2.597 23.416 1.596 1.00 94.31 176 GLU A C 1
ATOM 1399 O O . GLU A 1 176 ? 2.433 24.588 1.264 1.00 94.31 176 GLU A O 1
ATOM 1404 N N . SER A 1 177 ? 3.299 22.566 0.837 1.00 92.50 177 SER A N 1
ATOM 1405 C CA . SER A 1 177 ? 3.891 22.933 -0.458 1.00 92.50 177 SER A CA 1
ATOM 1406 C C . SER A 1 177 ? 2.898 22.977 -1.634 1.00 92.50 177 SER A C 1
ATOM 1408 O O . SER A 1 177 ? 3.277 23.354 -2.743 1.00 92.50 177 SER A O 1
ATOM 1410 N N . GLY A 1 178 ? 1.641 22.566 -1.428 1.00 91.19 178 GLY A N 1
ATOM 1411 C CA . GLY A 1 178 ? 0.603 22.506 -2.463 1.00 91.19 178 GLY A CA 1
ATOM 1412 C C . GLY A 1 178 ? 0.714 21.321 -3.433 1.00 91.19 178 GLY A C 1
ATOM 1413 O O . GLY A 1 178 ? -0.000 21.284 -4.440 1.00 91.19 178 GLY A O 1
ATOM 1414 N N . LEU A 1 179 ? 1.593 20.350 -3.158 1.00 87.38 179 LEU A N 1
ATOM 1415 C CA . LEU A 1 179 ? 1.742 19.128 -3.959 1.00 87.38 179 LEU A CA 1
ATOM 1416 C C . LEU A 1 179 ? 0.641 18.098 -3.674 1.00 87.38 179 LEU A C 1
ATOM 1418 O O . LEU A 1 179 ? 0.283 17.326 -4.564 1.00 87.38 179 LEU A O 1
ATOM 1422 N N . ILE A 1 180 ? 0.087 18.107 -2.460 1.00 88.38 180 ILE A N 1
ATOM 1423 C CA . ILE A 1 180 ? -1.131 17.378 -2.090 1.00 88.38 180 ILE A CA 1
ATOM 1424 C C . ILE A 1 180 ? -2.233 18.417 -1.883 1.00 88.38 180 ILE A C 1
ATOM 1426 O O . ILE A 1 180 ? -2.019 19.418 -1.203 1.00 88.38 180 ILE A O 1
ATOM 1430 N N . LYS A 1 181 ? -3.396 18.199 -2.504 1.00 82.12 181 LYS A N 1
ATOM 1431 C CA . LYS A 1 181 ? -4.576 19.059 -2.348 1.00 82.12 181 LYS A CA 1
ATOM 1432 C C . LYS A 1 181 ? -5.541 18.416 -1.357 1.00 82.12 181 LYS A C 1
ATOM 1434 O O . LYS A 1 181 ? -5.734 17.202 -1.428 1.00 82.12 181 LYS A O 1
ATOM 1439 N N . GLU A 1 182 ? -6.119 19.229 -0.478 1.00 67.56 182 GLU A N 1
ATOM 1440 C CA . GLU A 1 182 ? -7.205 18.828 0.430 1.00 67.56 182 GLU A CA 1
ATOM 1441 C C . GLU A 1 182 ? -8.530 18.609 -0.315 1.00 67.56 182 GLU A C 1
ATOM 1443 O O . GLU A 1 182 ? -8.803 19.350 -1.292 1.00 67.56 182 GLU A O 1
#

Foldseek 3Di:
DDPPPLLDVVLLVVLLVVCVVPVLPLVSLVVNLVNVVSVQDWDWDQDPVPRDIDIDGLDDADDPCWLVVQLLCCLFQLFRFSYWHWDADPPQRKIKIWTWGQFSVRRPDIWTFIWIFHDPDPDDRPDPTDGDTGADPVPRDTGDTPVPDDPSSNNSSVVNCVVVVSSVVSNVVCVVVVVHDD

Sequence (182 aa):
MWGKKKISNEAVDTFRKQIKEDETSTESLFQLKSAMHQLNPTYTWKCDNCSTSQKYPVFPSTSGMETFYKALQTGTWGEVVDSVREEKCKKCGAQITSILTLCEGCYEEYVAFIFSSGKGGGGSIKHVGSMKLGKCEKCGYRPQPKSRKEDKILKRYEELLEHYPEVRDLIKNLTESGLIKE

pLDDT: mean 82.65, std 15.11, range [31.44, 95.69]